Protein AF-A0A0S8HIC5-F1 (afdb_monomer_lite)

Secondary structure (DSSP, 8-state):
-------PPPHHHHHTTTS-TTSSHHHHHHHHHHHHHHHHHHHHHHHHHHHHHHHHHHHHHHHHHHHHT--

Radius of gyration: 26.06 Å; chains: 1; bounding box: 45×14×78 Å

Foldseek 3Di:
DDDPPPPDDDPLCVVCVPHPCPPCPSVCVVCVVVVVVVVVVVVVVVVCCVVVVVVVVVVVVVVVVVVVVVD

pLDDT: mean 85.97, std 10.87, range [49.41, 98.38]

Structure (mmCIF, N/CA/C/O backbone):
data_AF-A0A0S8HIC5-F1
#
_entry.id   AF-A0A0S8HIC5-F1
#
loop_
_atom_site.group_PDB
_atom_site.id
_atom_site.type_symbol
_atom_site.label_atom_id
_atom_site.label_alt_id
_atom_site.label_comp_id
_atom_site.label_asym_id
_atom_site.label_entity_id
_atom_site.label_seq_id
_atom_site.pdbx_PDB_ins_code
_atom_site.Cartn_x
_atom_site.Cartn_y
_atom_site.Cartn_z
_atom_site.occupancy
_atom_site.B_iso_or_equiv
_atom_site.auth_seq_id
_atom_site.auth_comp_id
_atom_site.auth_asym_id
_atom_site.auth_atom_id
_atom_site.pdbx_PDB_model_num
ATOM 1 N N . MET A 1 1 ? 19.675 1.132 35.440 1.00 49.41 1 MET A N 1
ATOM 2 C CA . MET A 1 1 ? 18.199 1.129 35.547 1.00 49.41 1 MET A CA 1
ATOM 3 C C . MET A 1 1 ? 17.619 1.201 34.141 1.00 49.41 1 MET A C 1
ATOM 5 O O . MET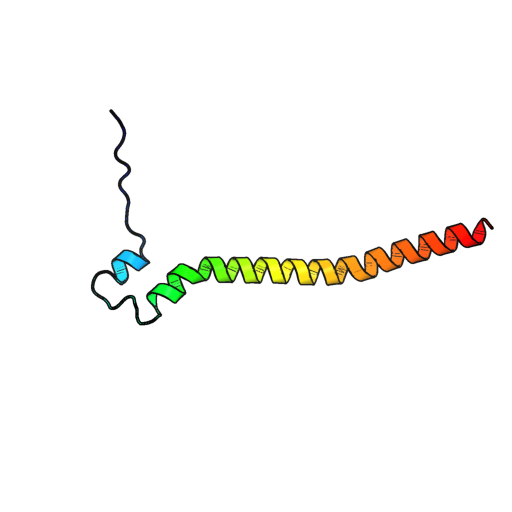 A 1 1 ? 17.841 2.196 33.464 1.00 49.41 1 MET A O 1
ATOM 9 N N . ALA A 1 2 ? 16.980 0.134 33.655 1.00 58.88 2 ALA A N 1
ATOM 10 C CA . ALA A 1 2 ? 16.384 0.117 32.319 1.00 58.88 2 ALA A CA 1
ATOM 11 C C . ALA A 1 2 ? 15.126 0.999 32.297 1.00 58.88 2 ALA A C 1
ATOM 13 O O . ALA A 1 2 ? 14.253 0.861 33.153 1.00 58.88 2 ALA A O 1
ATOM 14 N N . LYS A 1 3 ? 15.043 1.926 31.338 1.00 62.81 3 LYS A N 1
ATOM 15 C CA . LYS A 1 3 ? 13.890 2.817 31.172 1.00 62.81 3 LYS A CA 1
ATOM 16 C C . LYS A 1 3 ? 12.693 1.970 30.724 1.00 62.81 3 LYS A C 1
ATOM 18 O O . LYS A 1 3 ? 12.715 1.417 29.626 1.00 62.81 3 LYS A O 1
ATOM 23 N N . LYS A 1 4 ? 11.669 1.837 31.572 1.00 64.81 4 LYS A N 1
ATOM 24 C CA . LYS A 1 4 ? 10.412 1.165 31.215 1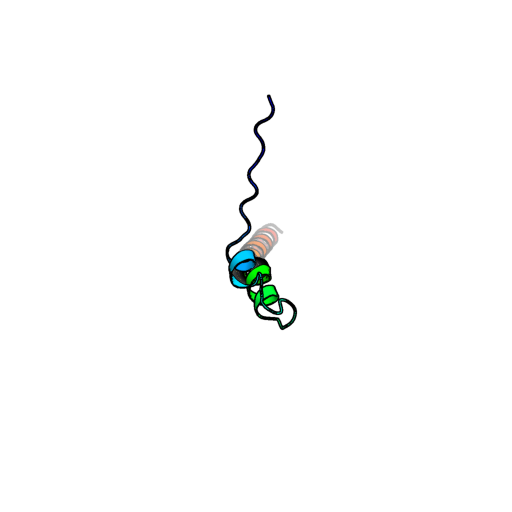.00 64.81 4 LYS A CA 1
ATOM 25 C C . LYS A 1 4 ? 9.806 1.913 30.023 1.00 64.81 4 LYS A C 1
ATOM 27 O O . LYS A 1 4 ? 9.546 3.111 30.112 1.00 64.81 4 LYS A O 1
ATOM 32 N N . LYS A 1 5 ? 9.652 1.230 28.888 1.00 72.19 5 LYS A N 1
ATOM 33 C CA . LYS A 1 5 ? 8.978 1.785 27.713 1.00 72.19 5 LYS A CA 1
ATOM 34 C C . LYS A 1 5 ? 7.484 1.793 28.018 1.00 72.19 5 LYS A C 1
ATOM 36 O O . LYS A 1 5 ? 6.863 0.737 28.046 1.00 72.19 5 LYS A O 1
ATOM 41 N N . GLU A 1 6 ? 6.944 2.967 28.313 1.00 76.69 6 GLU A N 1
ATOM 42 C CA . GLU A 1 6 ? 5.500 3.192 28.398 1.00 76.69 6 GLU A CA 1
ATOM 43 C C . GLU A 1 6 ? 4.909 2.902 27.011 1.00 76.69 6 GLU A C 1
ATOM 45 O O . GLU A 1 6 ? 5.162 3.630 26.049 1.00 76.69 6 GLU A O 1
ATOM 50 N N . ILE A 1 7 ? 4.214 1.772 26.880 1.00 80.88 7 ILE A N 1
ATOM 51 C CA . ILE A 1 7 ? 3.510 1.409 25.650 1.00 80.88 7 ILE A CA 1
ATOM 52 C C . ILE A 1 7 ? 2.172 2.132 25.710 1.00 80.88 7 ILE A C 1
ATOM 54 O O . ILE A 1 7 ? 1.248 1.688 26.386 1.00 80.88 7 ILE A O 1
ATOM 58 N N . ILE A 1 8 ? 2.101 3.277 25.041 1.00 84.44 8 ILE A N 1
ATOM 59 C CA . ILE A 1 8 ? 0.851 4.010 24.870 1.00 84.44 8 ILE A CA 1
ATOM 60 C C . ILE A 1 8 ? 0.034 3.246 23.815 1.00 84.44 8 ILE A C 1
ATOM 62 O O . ILE A 1 8 ? 0.574 2.990 22.734 1.00 84.44 8 ILE A O 1
ATOM 66 N N . PRO A 1 9 ? -1.211 2.828 24.116 1.00 85.25 9 PRO A N 1
ATOM 67 C CA . PRO A 1 9 ? -2.057 2.136 23.150 1.00 85.25 9 PRO A CA 1
ATOM 68 C C . PRO A 1 9 ? -2.373 3.049 21.961 1.00 85.25 9 PRO A C 1
ATOM 70 O O . PRO A 1 9 ? -2.476 4.268 22.114 1.00 85.25 9 PRO A O 1
ATOM 73 N N . ASP A 1 10 ? -2.540 2.463 20.774 1.00 87.19 10 ASP A N 1
ATOM 74 C CA . ASP A 1 10 ? -2.917 3.242 19.596 1.00 87.19 10 ASP A CA 1
ATOM 75 C C . ASP A 1 10 ? -4.301 3.871 19.792 1.00 87.19 10 ASP A C 1
ATOM 77 O O . ASP A 1 10 ? -5.163 3.345 20.497 1.00 87.19 10 ASP A O 1
ATOM 81 N N . PHE A 1 11 ? -4.553 4.974 19.092 1.00 89.62 11 PHE A N 1
ATOM 82 C CA . PHE A 1 11 ? -5.842 5.661 19.141 1.00 89.62 11 PHE A CA 1
ATOM 83 C C . PHE A 1 11 ? -7.023 4.737 18.802 1.00 89.62 11 PHE A C 1
ATOM 85 O O . PHE A 1 11 ? -8.033 4.744 19.502 1.00 89.62 11 PHE A O 1
ATOM 92 N N . ASP A 1 12 ? -6.875 3.879 17.787 1.00 88.81 12 ASP A N 1
ATOM 93 C CA . ASP A 1 12 ? -7.883 2.869 17.444 1.00 88.81 12 ASP A CA 1
ATOM 94 C C . ASP A 1 12 ? -8.088 1.844 18.573 1.00 88.81 12 ASP A C 1
ATOM 96 O O . ASP A 1 12 ? -9.181 1.307 18.734 1.00 88.81 12 ASP A O 1
ATOM 100 N N . ASP A 1 13 ? -7.067 1.559 19.381 1.00 90.44 13 ASP A N 1
ATOM 101 C CA . ASP A 1 13 ? -7.198 0.624 20.499 1.00 90.44 13 ASP A CA 1
ATOM 102 C C . ASP A 1 13 ? -7.991 1.252 21.653 1.00 90.44 13 ASP A C 1
ATOM 104 O O . ASP A 1 13 ? -8.808 0.555 22.256 1.00 90.44 13 ASP A O 1
ATOM 108 N N . ILE A 1 14 ? -7.814 2.560 21.881 1.00 90.75 14 ILE A N 1
ATOM 109 C CA . ILE A 1 14 ? -8.543 3.359 22.880 1.00 90.75 14 ILE A CA 1
ATOM 110 C C . ILE A 1 14 ? -10.006 3.563 22.457 1.00 90.75 14 ILE A C 1
ATOM 112 O O . ILE A 1 14 ? -10.930 3.281 23.216 1.00 90.75 14 ILE A O 1
ATOM 116 N N . VAL A 1 15 ? -10.250 4.011 21.220 1.00 88.81 15 VAL A N 1
ATOM 117 C CA . VAL A 1 15 ? -11.612 4.286 20.714 1.00 88.81 15 VAL A CA 1
ATOM 118 C C . VAL A 1 15 ? -12.484 3.028 20.722 1.00 88.81 15 VAL A C 1
ATOM 120 O O . VAL A 1 15 ? -13.696 3.103 20.941 1.00 88.81 15 VAL A O 1
ATOM 123 N N . PHE A 1 16 ? -11.878 1.862 20.498 1.00 89.81 16 PHE A N 1
ATOM 124 C CA . PHE A 1 16 ? -12.576 0.580 20.460 1.00 89.81 16 PHE A CA 1
ATOM 125 C C . PHE A 1 16 ? -12.387 -0.264 21.730 1.00 89.81 16 PHE A C 1
ATOM 127 O O . PHE A 1 16 ? -12.700 -1.453 21.708 1.00 89.81 16 PHE A O 1
ATOM 134 N N . GLU A 1 17 ? -11.904 0.306 22.834 1.00 88.56 17 GLU A N 1
ATOM 135 C CA . GLU A 1 17 ? -11.615 -0.443 24.065 1.00 88.56 17 GLU A CA 1
ATOM 136 C C . GLU A 1 17 ? -12.854 -1.166 24.625 1.00 88.56 17 GLU A C 1
ATOM 138 O O . GLU A 1 17 ? -12.787 -2.349 24.943 1.00 88.56 17 GLU A O 1
ATOM 143 N N . ASN A 1 18 ? -14.011 -0.494 24.631 1.00 88.44 18 ASN A N 1
ATOM 144 C CA . ASN A 1 18 ? -15.293 -1.022 25.125 1.00 88.44 18 ASN A CA 1
ATOM 145 C C . ASN A 1 18 ? -16.292 -1.341 23.996 1.00 88.44 18 ASN A C 1
ATOM 147 O O . ASN A 1 18 ? -17.510 -1.268 24.180 1.00 88.44 18 ASN A O 1
ATOM 151 N N . ARG A 1 19 ? -15.803 -1.614 22.781 1.00 86.31 19 ARG A N 1
ATOM 152 C CA . ARG A 1 19 ? -16.643 -1.859 21.596 1.00 86.31 19 ARG A CA 1
ATOM 153 C C . ARG A 1 19 ? -16.274 -3.188 20.951 1.00 86.31 19 ARG A C 1
ATOM 155 O O . ARG A 1 19 ? -15.147 -3.657 21.069 1.00 86.31 19 ARG A O 1
ATOM 162 N N . ASN A 1 20 ? -17.215 -3.772 20.209 1.00 84.81 20 ASN A N 1
ATOM 163 C CA . ASN A 1 20 ? -16.921 -4.973 19.437 1.00 84.81 20 ASN A CA 1
ATOM 164 C C . ASN A 1 20 ? -15.904 -4.660 18.321 1.00 84.81 20 ASN A C 1
ATOM 166 O O . ASN A 1 20 ? -16.239 -3.997 17.336 1.00 84.81 20 ASN A O 1
ATOM 170 N N . LYS A 1 21 ? -14.670 -5.151 18.470 1.00 85.31 21 LYS A N 1
ATOM 171 C CA . LYS A 1 21 ? -13.586 -4.994 17.483 1.00 85.31 21 LYS A CA 1
ATOM 172 C C . LYS A 1 21 ? -13.777 -5.888 16.253 1.00 85.31 21 LYS A C 1
ATOM 174 O O . LYS A 1 21 ? -13.199 -5.615 15.201 1.00 85.31 21 LYS A O 1
ATOM 179 N N . GLU A 1 22 ? -14.615 -6.919 16.358 1.00 79.81 22 GLU A N 1
ATOM 180 C CA . GLU A 1 22 ? -14.823 -7.909 15.297 1.00 79.81 22 GLU A CA 1
ATOM 181 C C . GLU A 1 22 ? -15.807 -7.458 14.217 1.00 79.81 22 GLU A C 1
ATOM 183 O O . GLU A 1 22 ? -15.785 -7.997 13.115 1.00 79.81 22 GLU A O 1
ATOM 188 N N . TYR A 1 23 ? -16.601 -6.405 14.457 1.00 77.31 23 TYR A N 1
ATOM 189 C CA . TYR A 1 23 ? -17.558 -5.874 13.471 1.00 77.31 23 TYR A CA 1
ATOM 190 C C . TYR A 1 23 ? -16.880 -5.140 12.283 1.00 77.31 23 TYR A C 1
ATOM 192 O O . TYR A 1 23 ? -17.469 -4.306 11.604 1.00 77.31 23 TYR A O 1
ATOM 200 N N . GLY A 1 24 ? -15.596 -5.410 12.027 1.00 80.75 24 GLY A N 1
ATOM 201 C CA . GLY A 1 24 ? -14.860 -5.007 10.826 1.00 80.75 24 GLY A CA 1
ATOM 202 C C . GLY A 1 24 ? -14.286 -3.587 10.840 1.00 80.75 24 GLY A C 1
ATOM 203 O O . GLY A 1 24 ? -13.198 -3.372 10.308 1.00 80.75 24 GLY A O 1
ATOM 204 N N . ALA A 1 25 ? -14.945 -2.622 11.490 1.00 88.38 25 ALA A N 1
ATOM 205 C CA . ALA A 1 25 ? -14.527 -1.213 11.478 1.00 88.38 25 ALA A CA 1
ATOM 206 C C . ALA A 1 25 ? -13.142 -0.957 12.111 1.00 88.38 25 ALA A C 1
ATOM 208 O O . ALA A 1 25 ? -12.405 -0.086 11.640 1.00 88.38 25 ALA A O 1
ATOM 209 N N . TYR A 1 26 ? -12.785 -1.711 13.155 1.00 91.31 26 TYR A N 1
ATOM 210 C CA . TYR A 1 26 ? -11.460 -1.674 13.787 1.00 91.31 26 TYR A CA 1
ATOM 211 C C . TYR A 1 26 ? -10.392 -2.273 12.858 1.00 91.31 26 TYR A C 1
ATOM 213 O O . TYR A 1 26 ? -9.362 -1.659 12.585 1.00 91.31 26 TYR A O 1
ATOM 221 N N . ILE A 1 27 ? -10.686 -3.444 12.284 1.00 89.12 27 ILE A N 1
ATOM 222 C CA . ILE A 1 27 ? -9.784 -4.161 11.374 1.00 89.12 27 ILE A CA 1
ATOM 223 C C . ILE A 1 27 ? -9.483 -3.323 10.127 1.00 89.12 27 ILE A C 1
ATOM 225 O O . ILE A 1 27 ? -8.336 -3.283 9.682 1.00 89.12 27 ILE A O 1
ATOM 229 N N . LEU A 1 28 ? -10.492 -2.644 9.572 1.00 89.62 28 LEU A N 1
ATOM 230 C CA . LEU A 1 28 ? -10.331 -1.806 8.388 1.00 89.62 28 LEU A CA 1
ATOM 231 C C . LEU A 1 28 ? -9.352 -0.653 8.642 1.00 89.62 28 LEU A C 1
ATOM 233 O O . LEU A 1 28 ? -8.454 -0.444 7.831 1.00 89.62 28 LEU A O 1
ATOM 237 N N . ARG A 1 29 ? -9.471 0.039 9.784 1.00 90.00 29 ARG A N 1
ATOM 238 C CA . ARG A 1 29 ? -8.556 1.127 10.172 1.00 90.00 29 ARG A CA 1
ATOM 239 C C . ARG A 1 29 ? -7.137 0.616 10.400 1.00 90.00 29 ARG A C 1
ATOM 241 O O . ARG A 1 29 ? -6.202 1.119 9.781 1.00 90.00 29 ARG A O 1
ATOM 248 N N . LYS A 1 30 ? -6.988 -0.471 11.163 1.00 88.94 30 LYS A N 1
ATOM 249 C CA . LYS A 1 30 ? -5.675 -1.060 11.468 1.00 88.94 30 LYS A CA 1
ATOM 250 C C . LYS A 1 30 ? -4.956 -1.582 10.214 1.00 88.94 30 LYS A C 1
ATOM 252 O O . LYS A 1 30 ? -3.732 -1.527 10.130 1.00 88.94 30 LYS A O 1
ATOM 257 N N . LYS A 1 31 ? -5.698 -2.086 9.217 1.00 91.00 31 LYS A N 1
ATOM 258 C CA . LYS A 1 31 ? -5.132 -2.616 7.960 1.00 91.00 31 LYS A CA 1
ATOM 259 C C . LYS A 1 31 ? -4.994 -1.577 6.843 1.00 91.00 31 LYS A C 1
ATOM 261 O O . LYS A 1 31 ? -4.256 -1.844 5.894 1.00 91.00 31 LYS A O 1
ATOM 266 N N . TYR A 1 32 ? -5.642 -0.415 6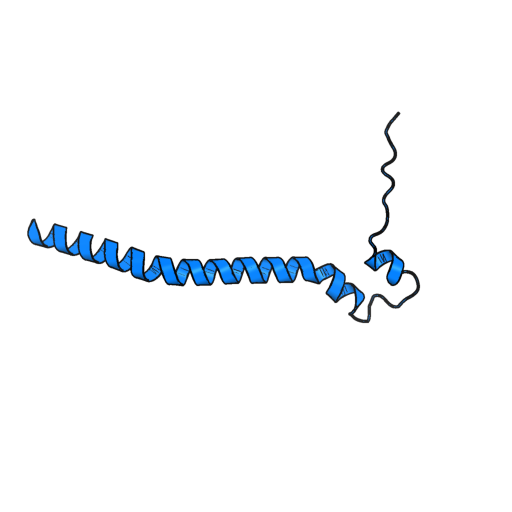.947 1.00 92.38 32 TYR A N 1
ATOM 267 C CA . TYR A 1 32 ? -5.692 0.599 5.886 1.00 92.38 32 TYR A CA 1
ATOM 268 C C . TYR A 1 32 ? -4.304 0.987 5.371 1.00 92.38 32 TYR A C 1
ATOM 270 O O . TYR A 1 32 ? -4.064 0.959 4.167 1.00 92.38 32 TYR A O 1
ATOM 278 N N . HIS A 1 33 ? -3.365 1.263 6.279 1.00 92.44 33 HIS A N 1
ATOM 279 C CA . HIS A 1 33 ? -2.006 1.667 5.920 1.00 92.44 33 HIS A CA 1
ATOM 280 C C . HIS A 1 33 ? -1.301 0.636 5.024 1.00 92.44 33 HIS A C 1
ATOM 282 O O . HIS A 1 33 ? -0.684 0.986 4.019 1.00 92.44 33 HIS A O 1
ATOM 288 N N . ARG A 1 34 ? -1.428 -0.658 5.347 1.00 94.12 34 ARG A N 1
ATOM 289 C CA . ARG A 1 34 ? -0.831 -1.737 4.547 1.00 94.12 34 ARG A CA 1
ATOM 290 C C . ARG A 1 34 ? -1.440 -1.786 3.149 1.00 94.12 34 ARG A C 1
ATOM 292 O O . ARG A 1 34 ? -0.703 -1.888 2.172 1.00 94.12 34 ARG A O 1
ATOM 299 N N . THR A 1 35 ? -2.764 -1.698 3.061 1.00 95.50 35 THR A N 1
ATOM 300 C CA . THR A 1 35 ? -3.473 -1.698 1.777 1.00 95.50 35 THR A CA 1
ATOM 301 C C . THR A 1 35 ? -3.093 -0.481 0.932 1.00 95.50 35 THR A C 1
ATOM 303 O O . THR A 1 35 ? -2.822 -0.634 -0.256 1.00 95.50 35 THR A O 1
ATOM 306 N N . ALA A 1 36 ? -2.996 0.705 1.539 1.00 96.69 36 ALA A N 1
ATOM 307 C CA . ALA A 1 36 ? -2.609 1.937 0.857 1.00 96.69 36 ALA A CA 1
ATOM 308 C C . ALA A 1 36 ? -1.186 1.858 0.276 1.00 96.69 36 ALA A C 1
ATOM 310 O O . ALA A 1 36 ? -0.978 2.196 -0.887 1.00 96.69 36 ALA A O 1
ATOM 311 N N . ILE A 1 37 ? -0.219 1.339 1.042 1.00 97.81 37 ILE A N 1
ATOM 312 C CA . ILE A 1 37 ? 1.154 1.137 0.551 1.00 97.81 37 ILE A CA 1
ATOM 313 C C . ILE A 1 37 ? 1.193 0.120 -0.588 1.00 97.81 37 ILE A C 1
ATOM 315 O O . ILE A 1 37 ? 1.866 0.351 -1.591 1.00 97.81 37 ILE A O 1
ATOM 319 N N . MET A 1 38 ? 0.469 -0.995 -0.465 1.00 97.56 38 MET A N 1
ATOM 320 C CA . MET A 1 38 ? 0.408 -1.994 -1.535 1.00 97.56 38 MET A CA 1
ATOM 321 C C . MET A 1 38 ? -0.165 -1.397 -2.824 1.00 97.56 38 MET A C 1
ATOM 323 O O . MET A 1 38 ? 0.419 -1.587 -3.889 1.00 97.56 38 MET A O 1
ATOM 327 N N . ALA A 1 39 ? -1.254 -0.631 -2.728 1.00 97.69 39 ALA A N 1
ATOM 328 C CA . 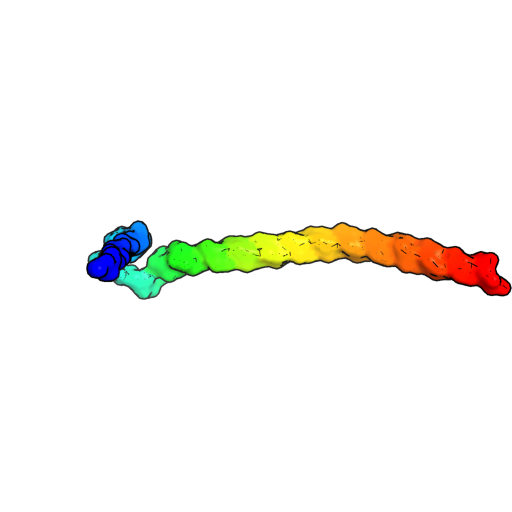ALA A 1 39 ? -1.843 0.055 -3.873 1.00 97.69 39 ALA A CA 1
ATOM 329 C C . ALA A 1 39 ? -0.861 1.051 -4.513 1.00 97.69 39 ALA A C 1
ATOM 331 O O . ALA A 1 39 ? -0.727 1.078 -5.735 1.00 97.69 39 ALA A O 1
ATOM 332 N N . LEU A 1 40 ? -0.128 1.816 -3.697 1.00 98.25 40 LEU A N 1
ATOM 333 C CA . LEU A 1 40 ? 0.884 2.757 -4.176 1.00 98.25 40 LEU A CA 1
ATOM 334 C C . LEU A 1 40 ? 2.010 2.047 -4.939 1.00 98.25 40 LEU A C 1
ATOM 336 O O . LEU A 1 40 ? 2.355 2.461 -6.043 1.00 98.25 40 LEU A O 1
ATOM 340 N N . ILE A 1 41 ? 2.556 0.961 -4.385 1.00 98.38 41 ILE A N 1
ATOM 341 C CA . ILE A 1 41 ? 3.635 0.190 -5.022 1.00 98.38 41 ILE A CA 1
ATOM 342 C C . ILE A 1 41 ? 3.169 -0.384 -6.361 1.00 98.38 41 ILE A C 1
ATOM 344 O O . ILE A 1 41 ? 3.872 -0.260 -7.362 1.00 98.38 41 ILE A O 1
ATOM 348 N N . VAL A 1 42 ? 1.973 -0.978 -6.400 1.00 98.38 42 VAL A N 1
ATOM 349 C CA . VAL A 1 42 ? 1.400 -1.513 -7.642 1.00 98.38 42 VAL A CA 1
ATOM 350 C C . VAL A 1 42 ? 1.206 -0.398 -8.670 1.00 98.38 42 VAL A C 1
ATOM 352 O O . VAL A 1 42 ? 1.596 -0.565 -9.823 1.00 98.38 42 VAL A O 1
ATOM 355 N N . GLY A 1 43 ? 0.682 0.758 -8.254 1.00 98.12 43 GLY A N 1
ATOM 356 C CA . GLY A 1 43 ? 0.526 1.923 -9.126 1.00 98.12 43 GLY A CA 1
ATOM 357 C C . GLY A 1 43 ? 1.853 2.392 -9.725 1.00 98.12 43 GLY A C 1
ATOM 358 O O . GLY A 1 43 ? 1.947 2.583 -10.937 1.00 98.12 43 GLY A O 1
ATOM 359 N N . ILE A 1 44 ? 2.903 2.501 -8.905 1.00 98.31 44 ILE A N 1
ATOM 360 C CA . ILE A 1 44 ? 4.249 2.865 -9.368 1.00 98.31 44 ILE A CA 1
ATOM 361 C C . ILE A 1 44 ? 4.774 1.832 -10.367 1.00 98.31 44 ILE A C 1
ATOM 363 O O . ILE A 1 44 ? 5.270 2.216 -11.421 1.00 98.31 44 ILE A O 1
ATOM 367 N N . MET A 1 45 ? 4.627 0.533 -10.091 1.00 98.19 45 MET A N 1
ATOM 368 C CA . MET A 1 45 ? 5.082 -0.513 -11.014 1.00 98.19 45 MET A CA 1
ATOM 369 C C . MET A 1 45 ? 4.392 -0.425 -12.377 1.00 98.19 45 MET A C 1
ATOM 371 O O . MET A 1 45 ? 5.059 -0.543 -13.405 1.00 98.19 45 MET A O 1
ATOM 375 N N . VAL A 1 46 ? 3.080 -0.176 -12.401 1.00 98.12 46 VAL A N 1
ATOM 376 C CA . VAL A 1 46 ? 2.319 -0.009 -13.648 1.00 98.12 46 VAL A CA 1
ATOM 377 C C . VAL A 1 46 ? 2.811 1.210 -14.430 1.00 98.12 46 VAL A C 1
ATOM 379 O O . VAL A 1 46 ? 3.056 1.106 -15.632 1.00 98.12 46 VAL A O 1
ATOM 382 N N . LEU A 1 47 ? 3.018 2.347 -13.759 1.00 97.56 47 LEU A N 1
ATOM 383 C CA . LEU A 1 47 ? 3.537 3.561 -14.396 1.00 97.56 47 LEU A CA 1
ATOM 384 C C . LEU A 1 47 ? 4.962 3.365 -14.926 1.00 97.56 47 LEU A C 1
ATOM 386 O O . LEU A 1 47 ? 5.252 3.729 -16.066 1.00 97.56 47 LEU A O 1
ATOM 390 N N . CYS A 1 48 ? 5.840 2.738 -14.142 1.00 97.31 48 CYS A N 1
ATOM 391 C CA . CYS A 1 48 ? 7.187 2.392 -14.581 1.00 97.31 48 CYS A CA 1
ATOM 392 C C . CYS A 1 48 ? 7.141 1.492 -15.817 1.00 97.31 48 CYS A C 1
ATOM 394 O O . CYS A 1 48 ? 7.815 1.788 -16.797 1.00 97.31 48 CYS A O 1
ATOM 396 N N . ALA A 1 49 ? 6.320 0.439 -15.820 1.00 96.06 49 ALA A N 1
ATOM 397 C CA . ALA A 1 49 ? 6.187 -0.455 -16.966 1.00 96.06 49 ALA A CA 1
ATOM 398 C C . ALA A 1 49 ? 5.692 0.280 -18.223 1.00 96.06 49 ALA A C 1
ATOM 400 O O . ALA A 1 49 ? 6.221 0.049 -19.314 1.00 96.06 49 ALA A O 1
ATOM 401 N N . ALA A 1 50 ? 4.735 1.200 -18.074 1.00 96.12 50 ALA A N 1
ATOM 402 C CA . ALA A 1 50 ? 4.214 2.007 -19.175 1.00 96.12 50 ALA A CA 1
ATOM 403 C C . ALA A 1 50 ? 5.287 2.898 -19.828 1.00 96.12 50 ALA A C 1
ATOM 405 O O . ALA A 1 50 ? 5.277 3.062 -21.045 1.00 96.12 50 ALA A O 1
ATOM 406 N N . VAL A 1 51 ? 6.238 3.427 -19.049 1.00 95.62 51 VAL A N 1
ATOM 407 C CA . VAL A 1 51 ? 7.341 4.268 -19.557 1.00 95.62 51 VAL A CA 1
ATOM 408 C C . VAL A 1 51 ? 8.519 3.428 -20.065 1.00 95.62 51 VAL A C 1
ATOM 410 O O . VAL A 1 51 ? 9.067 3.688 -21.136 1.00 95.62 51 VAL A O 1
ATOM 413 N N . ILE A 1 52 ? 8.899 2.390 -19.319 1.00 94.81 52 ILE A N 1
ATOM 414 C CA . ILE A 1 52 ? 10.037 1.509 -19.616 1.00 94.81 52 ILE A CA 1
ATOM 415 C C . ILE A 1 52 ? 9.795 0.731 -20.913 1.00 94.81 52 ILE A C 1
ATOM 417 O O . ILE A 1 52 ? 10.708 0.607 -21.726 1.00 94.81 52 ILE A O 1
ATOM 421 N N . THR A 1 53 ? 8.575 0.243 -21.152 1.00 92.56 53 THR A N 1
ATOM 422 C CA . THR A 1 53 ? 8.266 -0.594 -22.324 1.00 92.56 53 THR A CA 1
ATOM 423 C C . THR A 1 53 ? 8.603 0.087 -23.659 1.00 92.56 53 THR A C 1
ATOM 425 O O . THR A 1 53 ? 9.380 -0.488 -24.426 1.00 92.56 53 THR A O 1
ATOM 428 N N . PRO A 1 54 ? 8.091 1.290 -23.989 1.00 92.31 54 PRO A N 1
ATOM 429 C CA . PRO A 1 54 ? 8.467 1.961 -25.232 1.00 92.31 54 PRO A CA 1
ATOM 430 C C . PRO A 1 54 ? 9.936 2.398 -25.233 1.00 92.31 54 PRO A C 1
ATOM 432 O O . PRO A 1 54 ? 10.587 2.286 -26.270 1.00 92.31 54 PRO A O 1
ATOM 435 N N . TYR A 1 55 ? 10.486 2.822 -24.089 1.00 92.38 55 TYR A N 1
ATOM 436 C CA . TYR A 1 55 ? 11.886 3.239 -23.987 1.00 92.38 55 TYR A CA 1
ATOM 437 C C . TYR A 1 55 ? 12.856 2.107 -24.362 1.00 92.38 55 TYR A C 1
ATOM 439 O O . TYR A 1 55 ? 13.720 2.280 -25.221 1.00 92.38 55 TYR A O 1
ATOM 447 N N . PHE A 1 56 ? 12.670 0.914 -23.791 1.00 91.12 56 PHE A N 1
ATOM 448 C CA . PHE A 1 56 ? 13.490 -0.259 -24.108 1.00 91.12 56 PHE A CA 1
ATOM 449 C C . PHE A 1 56 ? 13.264 -0.773 -25.535 1.00 91.12 56 PHE A C 1
ATOM 451 O O . PHE A 1 56 ? 14.199 -1.241 -26.187 1.00 91.12 56 PHE A O 1
ATOM 458 N N . ARG A 1 57 ? 12.043 -0.667 -26.074 1.00 90.31 57 ARG A N 1
ATOM 459 C CA . ARG A 1 57 ? 11.791 -1.004 -27.486 1.00 90.31 57 ARG A CA 1
ATOM 460 C C . ARG A 1 57 ? 12.535 -0.054 -28.422 1.00 90.31 57 ARG A C 1
ATOM 462 O O . ARG A 1 57 ? 13.197 -0.515 -29.345 1.00 90.31 57 ARG A O 1
ATOM 469 N N . ALA A 1 58 ? 12.498 1.248 -28.161 1.00 86.19 58 ALA A N 1
ATOM 470 C CA . ALA A 1 58 ? 13.192 2.233 -28.983 1.00 86.19 58 ALA A CA 1
ATOM 471 C C . ALA A 1 58 ? 14.717 2.021 -28.991 1.00 86.19 58 ALA A C 1
ATOM 473 O O . ALA A 1 58 ? 15.345 2.106 -30.047 1.00 86.19 58 ALA A O 1
ATOM 474 N N . THR A 1 59 ? 15.320 1.693 -27.844 1.00 81.25 59 THR A N 1
ATOM 475 C CA . THR A 1 59 ? 16.772 1.455 -27.752 1.00 81.25 59 THR A CA 1
ATOM 476 C C . THR A 1 59 ? 17.199 0.143 -28.413 1.00 81.25 59 THR A C 1
ATOM 478 O O . THR A 1 59 ? 18.229 0.100 -29.089 1.00 81.25 59 THR A O 1
ATOM 481 N N . THR A 1 60 ? 16.402 -0.920 -28.279 1.00 80.50 60 THR A N 1
ATOM 482 C CA . THR A 1 60 ? 16.688 -2.222 -28.907 1.00 80.50 60 THR A CA 1
ATOM 483 C C . THR A 1 60 ? 16.523 -2.196 -30.425 1.00 80.50 60 THR A C 1
ATOM 485 O O . THR A 1 60 ? 17.343 -2.791 -31.126 1.00 80.50 60 THR A O 1
ATOM 488 N N . ILE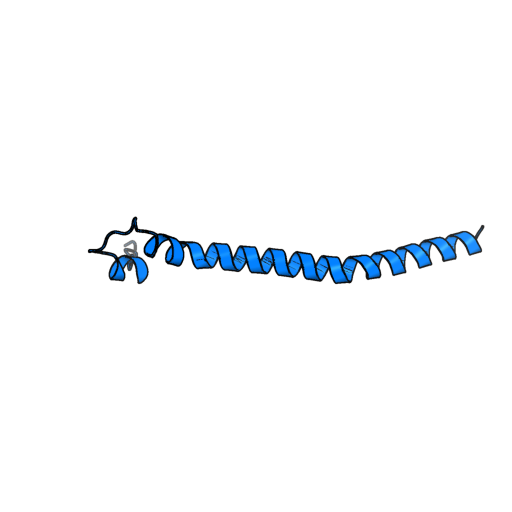 A 1 61 ? 15.531 -1.467 -30.951 1.00 80.19 61 ILE A N 1
ATOM 489 C CA . ILE A 1 61 ? 15.345 -1.275 -32.399 1.00 80.19 61 ILE A CA 1
ATOM 490 C C . ILE A 1 61 ? 16.574 -0.580 -33.004 1.00 80.19 61 ILE A C 1
ATOM 492 O O . ILE A 1 61 ? 17.189 -1.123 -33.918 1.00 80.19 61 ILE A O 1
ATOM 496 N N . GLN A 1 62 ? 17.023 0.539 -32.425 1.00 77.38 62 GLN A N 1
ATOM 497 C CA . GLN A 1 62 ? 18.216 1.259 -32.897 1.00 77.38 62 GLN A CA 1
ATOM 498 C C . GLN A 1 62 ? 19.505 0.425 -32.811 1.00 77.38 62 GLN A C 1
ATOM 500 O O . GLN A 1 62 ? 20.399 0.541 -33.648 1.00 77.38 62 GLN A O 1
ATOM 505 N N . ALA A 1 63 ? 19.645 -0.413 -31.779 1.00 75.19 63 ALA A N 1
ATOM 506 C CA . ALA A 1 63 ? 20.789 -1.315 -31.653 1.00 75.19 63 ALA A CA 1
ATOM 507 C C . ALA A 1 63 ? 20.786 -2.414 -32.730 1.00 75.19 63 ALA A C 1
ATOM 509 O O . ALA A 1 63 ? 21.855 -2.840 -33.170 1.00 75.19 63 ALA A O 1
ATOM 510 N N . LYS A 1 64 ? 19.600 -2.856 -33.165 1.00 78.56 64 LYS A N 1
ATOM 511 C CA . LYS A 1 64 ? 19.440 -3.839 -34.239 1.00 78.56 64 LYS A CA 1
ATOM 512 C C . LYS A 1 64 ? 19.754 -3.235 -35.610 1.00 78.56 64 LYS A C 1
ATOM 514 O O . LYS A 1 64 ? 20.444 -3.877 -36.394 1.00 78.56 64 LYS A O 1
ATOM 519 N N . GLU A 1 65 ? 19.323 -2.002 -35.870 1.00 75.62 65 GLU A N 1
ATOM 520 C CA . GLU A 1 65 ? 19.610 -1.308 -37.136 1.00 75.62 65 GLU A CA 1
ATOM 521 C C . GLU A 1 65 ? 21.103 -1.001 -37.307 1.00 75.62 65 GLU A C 1
ATOM 523 O O . GLU A 1 65 ? 21.681 -1.358 -38.329 1.00 75.62 65 GLU A O 1
ATOM 528 N N . ARG A 1 66 ? 21.779 -0.507 -36.260 1.00 75.31 66 ARG A N 1
ATOM 529 C CA . ARG A 1 66 ? 23.234 -0.255 -36.294 1.00 75.31 66 ARG A CA 1
ATOM 530 C C . ARG A 1 66 ? 24.099 -1.495 -36.535 1.00 75.31 66 ARG A C 1
ATOM 532 O O . ARG A 1 66 ? 25.242 -1.358 -36.958 1.00 75.31 66 ARG A O 1
ATOM 539 N N . LYS A 1 67 ? 23.611 -2.695 -36.206 1.00 73.56 67 LYS A N 1
ATOM 540 C CA . LYS A 1 67 ? 24.318 -3.948 -36.524 1.00 73.56 67 LYS A CA 1
ATOM 541 C C . LYS A 1 67 ? 24.114 -4.356 -37.979 1.00 73.56 67 LYS A C 1
ATOM 543 O O . LYS A 1 67 ? 25.054 -4.834 -38.590 1.00 73.56 67 LYS A O 1
ATOM 548 N N . LYS A 1 68 ? 22.921 -4.112 -38.522 1.00 72.38 68 LYS A N 1
ATOM 549 C CA . LYS A 1 68 ? 22.565 -4.431 -39.906 1.00 72.38 68 LYS A CA 1
ATOM 550 C C . LYS A 1 68 ? 23.279 -3.541 -40.930 1.00 72.38 68 LYS A C 1
ATOM 552 O O . LYS A 1 68 ? 23.494 -3.977 -42.044 1.00 72.38 68 LY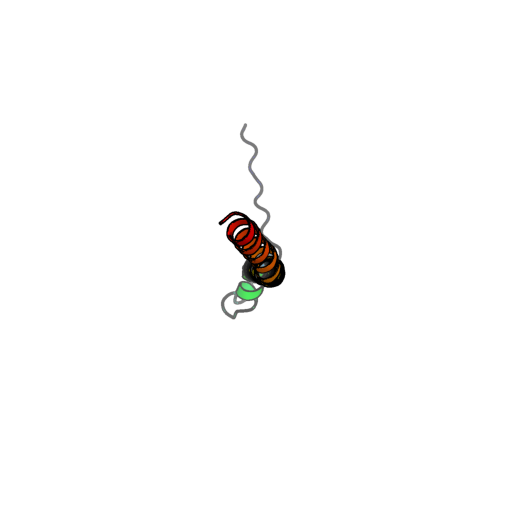S A O 1
ATOM 557 N N . GLU A 1 69 ? 23.654 -2.318 -40.555 1.00 68.75 69 GLU A N 1
ATOM 558 C CA . GLU A 1 69 ? 24.500 -1.434 -41.380 1.00 68.75 69 GLU A CA 1
ATOM 559 C C . GLU A 1 69 ? 25.991 -1.825 -41.380 1.00 68.75 69 GLU A C 1
ATOM 561 O O . GLU A 1 69 ? 26.763 -1.289 -42.171 1.00 68.75 69 GLU A O 1
ATOM 566 N N . ARG A 1 70 ? 26.423 -2.701 -40.460 1.00 66.69 70 ARG A N 1
ATOM 567 C CA . ARG A 1 70 ? 27.823 -3.144 -40.325 1.00 66.69 70 ARG A CA 1
ATOM 568 C C . ARG A 1 70 ? 28.093 -4.521 -40.945 1.00 66.69 70 ARG A C 1
ATOM 570 O O . ARG A 1 70 ? 29.258 -4.910 -40.991 1.00 66.69 70 ARG A O 1
ATOM 577 N N . GLU A 1 71 ? 27.047 -5.239 -41.349 1.00 63.91 71 GLU A N 1
ATOM 578 C CA . GLU A 1 71 ? 27.098 -6.492 -42.121 1.00 63.91 71 GLU A CA 1
ATOM 579 C C . GLU A 1 71 ? 26.923 -6.191 -43.612 1.00 63.91 71 GLU A C 1
ATOM 581 O O . GLU A 1 71 ? 27.638 -6.830 -44.415 1.00 63.91 71 GLU A O 1
#

Sequence (71 aa):
MAKKKEIIPDFDDIVFENRNKEYGAYILRKKYHRTAIMALIVGIMVLCAAVITPYFRATTIQAKERKKERE